Protein AF-A0A534VDT2-F1 (afdb_monomer_lite)

Secondary structure (DSSP, 8-state):
-HHHHHHHHHHHHHHHHHHHHHHHHHHHHHHHTT-EEEEEEE-TT-TT-TT-TTPEEEEEEEE-TTS-EEEEEEEEETTTEEEESSS-EE-PPP------EE-TTT--EE-TT-SB-TTT--B----

Structure (mmCIF, N/CA/C/O backbone):
data_AF-A0A534VDT2-F1
#
_entry.id   AF-A0A534VDT2-F1
#
loop_
_atom_site.group_PDB
_atom_site.id
_atom_site.type_symbol
_atom_site.label_atom_id
_atom_site.label_alt_id
_atom_site.label_comp_id
_atom_site.label_asym_id
_atom_site.label_entity_id
_atom_site.label_seq_id
_atom_site.pdbx_PDB_ins_code
_atom_site.Cartn_x
_atom_site.Cartn_y
_atom_site.Cartn_z
_atom_site.occupancy
_atom_site.B_iso_or_equiv
_atom_site.auth_seq_id
_atom_site.auth_comp_id
_atom_site.auth_asym_id
_atom_site.auth_atom_id
_atom_site.pdbx_PDB_model_num
ATOM 1 N N . MET A 1 1 ? 17.549 5.116 -35.841 1.00 62.97 1 MET A N 1
ATOM 2 C CA . MET A 1 1 ? 16.235 4.495 -35.560 1.00 62.97 1 MET A CA 1
ATOM 3 C C . MET A 1 1 ? 16.352 3.340 -34.559 1.00 62.97 1 MET A C 1
ATOM 5 O O . MET A 1 1 ? 15.826 3.480 -33.466 1.00 62.97 1 MET A O 1
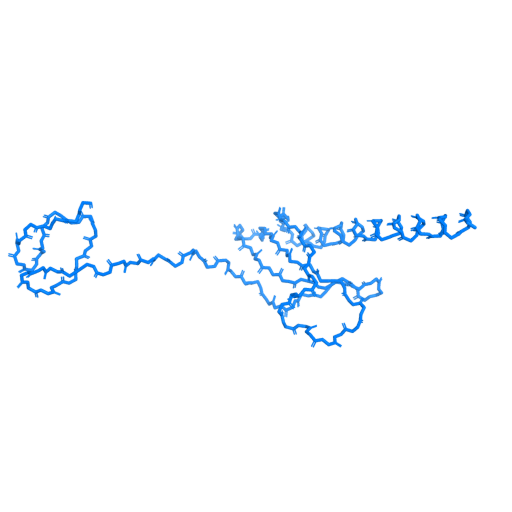ATOM 9 N N . ASN A 1 2 ? 17.104 2.265 -34.848 1.00 83.75 2 ASN A N 1
ATOM 10 C CA . ASN A 1 2 ? 17.185 1.081 -33.967 1.00 83.75 2 ASN A CA 1
ATOM 11 C C . ASN A 1 2 ? 17.748 1.341 -32.560 1.00 83.75 2 ASN A C 1
ATOM 13 O O . ASN A 1 2 ? 17.212 0.803 -31.600 1.00 83.75 2 ASN A O 1
ATOM 17 N N . PHE A 1 3 ? 18.778 2.181 -32.411 1.00 87.81 3 PHE A N 1
ATOM 18 C CA . PHE A 1 3 ? 19.356 2.477 -31.090 1.00 87.81 3 PHE A CA 1
ATOM 19 C C . PHE A 1 3 ? 18.397 3.233 -30.165 1.00 87.81 3 PHE A C 1
ATOM 21 O O . PHE A 1 3 ? 18.342 2.945 -28.977 1.00 87.81 3 PHE A O 1
ATOM 28 N N . ILE A 1 4 ? 17.609 4.162 -30.713 1.00 88.94 4 ILE A N 1
ATOM 29 C CA . ILE A 1 4 ? 16.613 4.922 -29.942 1.00 88.94 4 ILE A CA 1
ATOM 30 C C . ILE A 1 4 ? 15.497 3.983 -29.482 1.00 88.94 4 ILE A C 1
ATOM 32 O O 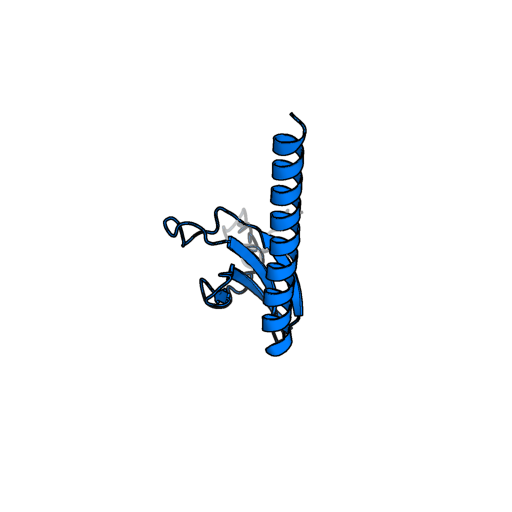. ILE A 1 4 ? 15.135 3.982 -28.311 1.00 88.94 4 ILE A O 1
ATOM 36 N N . VAL A 1 5 ? 15.001 3.137 -30.386 1.00 90.38 5 VAL A N 1
ATOM 37 C CA . VAL A 1 5 ? 13.982 2.132 -30.061 1.00 90.38 5 VAL A CA 1
ATOM 38 C C . VAL A 1 5 ? 14.504 1.161 -28.996 1.00 90.38 5 VAL A C 1
ATOM 40 O O . VAL A 1 5 ? 13.831 0.945 -27.992 1.00 90.38 5 VAL A O 1
ATOM 43 N N . ALA A 1 6 ? 15.729 0.649 -29.145 1.00 90.06 6 ALA A N 1
ATOM 44 C CA . ALA A 1 6 ? 16.359 -0.219 -28.151 1.00 90.06 6 ALA A CA 1
ATOM 45 C C . ALA A 1 6 ? 16.517 0.473 -26.785 1.00 90.06 6 ALA A C 1
ATOM 47 O O . ALA A 1 6 ? 16.187 -0.119 -25.762 1.00 90.06 6 ALA A O 1
ATOM 48 N N . ALA A 1 7 ? 16.953 1.736 -26.757 1.00 91.06 7 ALA A N 1
ATOM 49 C CA . ALA A 1 7 ? 17.083 2.505 -25.521 1.00 91.06 7 ALA A CA 1
ATOM 50 C C . ALA A 1 7 ? 15.731 2.703 -24.812 1.00 91.06 7 ALA A C 1
ATOM 52 O O . ALA A 1 7 ? 15.658 2.576 -23.590 1.00 91.06 7 ALA A O 1
ATOM 53 N N . ILE A 1 8 ? 14.652 2.944 -25.5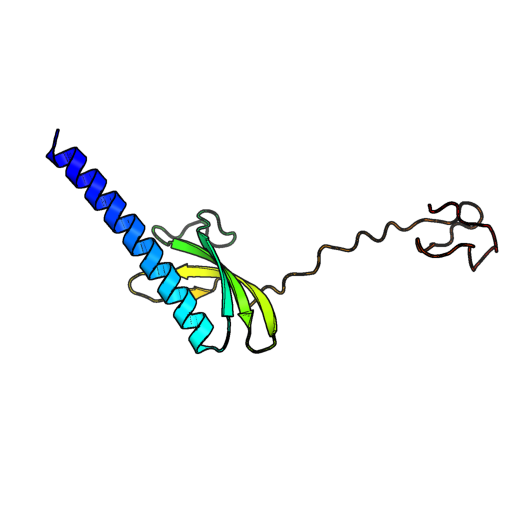64 1.00 92.06 8 ILE A N 1
ATOM 54 C CA . ILE A 1 8 ? 13.290 3.038 -25.016 1.00 92.06 8 ILE A CA 1
ATOM 55 C C . ILE A 1 8 ? 12.866 1.704 -24.391 1.00 92.06 8 ILE A C 1
ATOM 57 O O . ILE A 1 8 ? 12.387 1.691 -23.257 1.00 92.06 8 ILE A O 1
ATOM 61 N N . PHE A 1 9 ? 13.079 0.580 -25.083 1.00 92.88 9 PHE A N 1
ATOM 62 C CA . PHE A 1 9 ? 12.750 -0.747 -24.550 1.00 92.88 9 PHE A CA 1
ATOM 63 C C . PHE A 1 9 ? 13.542 -1.081 -23.285 1.00 92.88 9 PHE A C 1
ATOM 65 O O . PHE A 1 9 ? 12.965 -1.578 -22.319 1.00 92.88 9 PHE A O 1
ATOM 72 N N . VAL A 1 10 ? 14.839 -0.764 -23.254 1.00 92.50 10 VAL A N 1
ATOM 73 C CA . VAL A 1 10 ? 15.682 -0.947 -22.064 1.00 92.50 10 VAL A CA 1
ATOM 74 C C . VAL A 1 10 ? 15.180 -0.083 -20.907 1.00 92.50 10 VAL A C 1
ATOM 76 O O . VAL A 1 10 ? 15.029 -0.585 -19.795 1.00 92.50 10 VAL A O 1
ATOM 79 N N . GLY A 1 11 ? 14.847 1.185 -21.158 1.00 89.38 11 GLY A N 1
ATOM 80 C CA . GLY A 1 11 ? 14.277 2.071 -20.141 1.00 89.38 11 GLY A CA 1
ATOM 81 C C . GLY A 1 11 ? 12.954 1.546 -19.574 1.00 89.38 11 GLY A C 1
ATOM 82 O O . GLY A 1 11 ? 12.760 1.536 -18.356 1.00 89.38 11 GLY A O 1
ATOM 83 N N . LEU A 1 12 ? 12.068 1.044 -20.440 1.00 87.88 12 LEU A N 1
ATOM 84 C CA . LEU A 1 12 ? 10.798 0.443 -20.032 1.00 87.88 12 LEU A CA 1
ATOM 85 C C . LEU A 1 12 ? 11.022 -0.826 -19.195 1.00 87.88 12 LEU A C 1
ATOM 87 O O . LEU A 1 12 ? 10.409 -0.984 -18.139 1.00 87.88 12 LEU A O 1
ATOM 91 N N . ALA A 1 13 ? 11.934 -1.700 -19.628 1.00 87.75 13 ALA A N 1
ATOM 92 C CA . ALA A 1 13 ? 12.277 -2.926 -18.917 1.00 87.75 13 ALA A CA 1
ATOM 93 C C . ALA A 1 13 ? 12.836 -2.626 -17.519 1.00 87.75 13 ALA A C 1
ATOM 95 O O . ALA A 1 13 ? 12.362 -3.193 -16.537 1.00 87.75 13 ALA A O 1
ATOM 96 N N . ILE A 1 14 ? 13.770 -1.673 -17.406 1.00 86.00 14 ILE A N 1
ATOM 97 C CA . ILE A 1 14 ? 14.316 -1.225 -16.117 1.00 86.00 14 ILE A CA 1
ATOM 98 C C . ILE A 1 14 ? 13.194 -0.709 -15.210 1.00 86.00 14 ILE A C 1
ATOM 100 O O . ILE A 1 14 ? 13.144 -1.061 -14.031 1.00 86.00 14 ILE A O 1
ATOM 104 N N . ARG A 1 15 ? 12.259 0.083 -15.748 1.00 83.38 15 ARG A N 1
ATOM 105 C CA . ARG A 1 15 ? 11.141 0.632 -14.968 1.00 83.38 15 ARG A CA 1
ATOM 106 C C . ARG A 1 15 ? 10.219 -0.461 -14.424 1.00 83.38 15 ARG A C 1
ATOM 108 O O . ARG A 1 15 ? 9.796 -0.359 -13.272 1.00 83.38 15 ARG A O 1
ATOM 115 N N . ILE A 1 16 ? 9.929 -1.483 -15.232 1.00 84.62 16 ILE A N 1
ATOM 116 C CA . ILE A 1 16 ? 9.123 -2.646 -14.836 1.00 84.62 16 ILE A CA 1
ATOM 117 C C . ILE A 1 16 ? 9.848 -3.438 -13.747 1.00 84.62 16 ILE A C 1
ATOM 119 O O . ILE A 1 16 ? 9.260 -3.712 -12.704 1.00 84.62 16 ILE A O 1
ATOM 123 N N . VAL A 1 17 ? 11.130 -3.755 -13.948 1.00 84.38 17 VAL A N 1
ATOM 124 C CA . VAL A 1 17 ? 11.936 -4.496 -12.966 1.00 84.38 17 VAL A CA 1
ATOM 125 C C . VAL A 1 17 ? 11.987 -3.749 -11.634 1.00 84.38 17 VAL A C 1
ATOM 127 O O . VAL A 1 17 ? 11.709 -4.345 -10.597 1.00 84.38 17 VAL A O 1
ATOM 130 N N . MET A 1 18 ? 12.255 -2.439 -11.652 1.00 80.12 18 MET A N 1
ATOM 131 C CA . MET A 1 18 ? 12.260 -1.621 -10.434 1.00 80.12 18 MET A CA 1
ATOM 132 C C . MET A 1 18 ? 10.918 -1.668 -9.699 1.00 80.12 18 MET A C 1
ATOM 134 O O . MET A 1 18 ? 10.900 -1.793 -8.480 1.00 80.12 18 MET A O 1
ATOM 138 N N . HIS A 1 19 ? 9.798 -1.642 -10.425 1.00 80.50 19 HIS A N 1
ATOM 139 C CA . HIS A 1 19 ? 8.470 -1.740 -9.816 1.00 80.50 19 HIS A CA 1
ATOM 140 C C . HIS A 1 19 ? 8.240 -3.077 -9.099 1.00 80.50 19 HIS A C 1
ATOM 142 O O . HIS A 1 19 ? 7.626 -3.102 -8.034 1.00 80.50 19 HIS A O 1
ATOM 148 N N . PHE A 1 20 ? 8.741 -4.186 -9.648 1.00 85.56 20 PHE A N 1
ATOM 149 C CA . PHE A 1 20 ? 8.684 -5.489 -8.976 1.00 85.56 20 PHE A CA 1
ATOM 150 C C . PHE A 1 20 ? 9.592 -5.548 -7.745 1.00 85.56 20 PHE A C 1
ATOM 152 O O . PHE A 1 20 ? 9.173 -6.061 -6.709 1.00 85.56 20 PHE A O 1
ATOM 159 N N . VAL A 1 21 ? 10.803 -4.991 -7.836 1.00 86.44 21 VAL A N 1
ATOM 160 C CA . VAL A 1 21 ? 11.738 -4.913 -6.703 1.00 86.44 21 VAL A CA 1
ATOM 161 C C . VAL A 1 21 ? 11.128 -4.120 -5.548 1.00 86.44 21 VAL A C 1
ATOM 163 O O . VAL A 1 21 ? 11.154 -4.588 -4.411 1.00 86.44 21 VAL A O 1
ATOM 166 N N . ASP A 1 22 ? 10.528 -2.963 -5.832 1.00 85.38 22 ASP A N 1
ATOM 167 C CA . ASP A 1 22 ? 9.884 -2.137 -4.809 1.00 85.38 22 ASP A CA 1
ATOM 168 C C . ASP A 1 22 ? 8.730 -2.894 -4.129 1.00 85.38 22 ASP A C 1
ATOM 170 O O . ASP A 1 22 ? 8.649 -2.918 -2.900 1.00 85.38 22 ASP A O 1
ATOM 174 N N . LYS A 1 23 ? 7.878 -3.581 -4.907 1.00 87.12 23 LYS A N 1
ATOM 175 C CA . LYS A 1 23 ? 6.775 -4.396 -4.369 1.00 87.12 23 LYS A CA 1
ATOM 176 C C . LYS A 1 23 ? 7.254 -5.528 -3.467 1.00 87.12 23 LYS A C 1
ATOM 178 O O . LYS A 1 23 ? 6.670 -5.730 -2.404 1.00 87.12 23 LYS A O 1
ATOM 183 N N . ASN A 1 24 ? 8.294 -6.250 -3.880 1.00 89.81 24 ASN A N 1
ATOM 184 C CA . ASN A 1 24 ? 8.858 -7.327 -3.072 1.00 89.81 24 ASN A CA 1
ATOM 185 C C . ASN A 1 24 ? 9.433 -6.779 -1.766 1.00 89.81 24 ASN A C 1
ATOM 187 O O . ASN A 1 24 ? 9.116 -7.298 -0.707 1.00 89.81 24 ASN A O 1
ATOM 191 N N . ARG A 1 25 ? 10.164 -5.661 -1.814 1.00 87.94 25 ARG A N 1
ATOM 192 C CA . ARG A 1 25 ? 10.746 -5.055 -0.611 1.00 87.94 25 ARG A CA 1
ATOM 193 C C . ARG A 1 25 ? 9.684 -4.603 0.398 1.00 87.94 25 ARG A C 1
ATOM 195 O O . ARG A 1 25 ? 9.856 -4.813 1.593 1.00 87.94 25 ARG A O 1
ATOM 202 N N . ILE A 1 26 ? 8.586 -4.005 -0.079 1.00 89.31 26 ILE A N 1
ATOM 203 C CA . ILE A 1 26 ? 7.436 -3.621 0.763 1.00 89.31 26 ILE A CA 1
ATOM 204 C C . ILE A 1 26 ? 6.808 -4.859 1.407 1.00 89.31 26 ILE A C 1
ATOM 206 O O . ILE A 1 26 ? 6.506 -4.861 2.601 1.00 89.31 26 ILE A O 1
ATOM 210 N N . LYS A 1 27 ? 6.618 -5.918 0.615 1.00 91.38 27 LYS A N 1
ATOM 211 C CA . LYS A 1 27 ? 6.061 -7.180 1.092 1.00 91.38 27 LYS A CA 1
ATOM 212 C C . LYS A 1 27 ? 6.939 -7.812 2.170 1.00 91.38 27 LYS A C 1
ATOM 214 O O . LYS A 1 27 ? 6.421 -8.139 3.232 1.00 91.38 27 LYS A O 1
ATOM 219 N N . ASP A 1 28 ? 8.239 -7.912 1.920 1.00 90.62 28 ASP A N 1
ATOM 220 C CA . ASP A 1 28 ? 9.198 -8.501 2.852 1.00 90.62 28 ASP A CA 1
ATOM 221 C C . ASP A 1 28 ? 9.223 -7.735 4.184 1.00 90.62 28 ASP A C 1
ATOM 223 O O . ASP A 1 28 ? 9.243 -8.346 5.251 1.00 90.62 28 ASP A O 1
ATOM 227 N N . GLU A 1 29 ? 9.151 -6.397 4.157 1.00 89.19 29 GLU A N 1
ATOM 228 C CA . GLU A 1 29 ? 9.104 -5.597 5.386 1.00 89.19 29 GLU A CA 1
ATOM 229 C C . GLU A 1 29 ? 7.829 -5.872 6.201 1.00 89.19 29 GLU A C 1
ATOM 231 O O . GLU A 1 29 ? 7.905 -6.061 7.418 1.00 89.19 29 GLU A O 1
ATOM 236 N N . ILE A 1 30 ? 6.664 -5.936 5.551 1.00 90.19 30 ILE A N 1
ATOM 237 C CA . ILE A 1 30 ? 5.383 -6.236 6.211 1.00 90.19 30 ILE A CA 1
ATOM 238 C C . ILE A 1 30 ? 5.383 -7.655 6.788 1.00 90.19 30 ILE A C 1
ATOM 240 O O . ILE A 1 30 ? 5.013 -7.850 7.948 1.00 90.19 30 ILE A O 1
ATOM 244 N N . GLU A 1 31 ? 5.826 -8.640 6.007 1.00 90.75 31 GLU A N 1
ATOM 245 C CA . GLU A 1 31 ? 5.875 -10.044 6.426 1.00 90.75 31 GLU A CA 1
ATOM 246 C C . GLU A 1 31 ? 6.880 -10.256 7.566 1.00 90.75 31 GLU A C 1
ATOM 248 O O . GLU A 1 31 ? 6.589 -10.993 8.509 1.00 90.75 31 GLU A O 1
ATOM 253 N N . SER A 1 32 ? 8.006 -9.532 7.569 1.00 89.81 32 SER A N 1
ATOM 254 C CA . SER A 1 32 ? 8.982 -9.576 8.669 1.00 89.81 32 SER A CA 1
ATOM 255 C C . SER A 1 32 ? 8.415 -9.084 10.008 1.00 89.81 32 SER A C 1
ATOM 257 O O . SER A 1 32 ? 8.832 -9.549 11.068 1.00 89.81 32 SER A O 1
ATOM 259 N N . LYS A 1 33 ? 7.418 -8.186 9.974 1.00 87.69 33 LYS A N 1
ATOM 260 C CA . LYS A 1 33 ? 6.687 -7.692 11.156 1.00 87.69 33 LYS A CA 1
ATOM 261 C C . LYS A 1 33 ? 5.517 -8.606 11.554 1.00 87.69 33 LYS A C 1
ATOM 263 O O . LYS A 1 33 ? 4.835 -8.336 12.542 1.00 87.69 33 LYS A O 1
ATOM 268 N N . GLY A 1 34 ? 5.297 -9.703 10.825 1.00 88.12 34 GLY A N 1
ATOM 269 C CA . GLY A 1 34 ? 4.197 -10.642 11.048 1.00 88.12 34 GLY A CA 1
ATOM 270 C C . GLY A 1 34 ? 2.868 -10.207 10.428 1.00 88.12 34 GLY A C 1
ATOM 271 O O . GLY A 1 34 ? 1.831 -10.757 10.794 1.00 88.12 34 GLY A O 1
ATOM 272 N N . GLY A 1 35 ? 2.890 -9.221 9.528 1.00 89.50 35 GLY A N 1
ATOM 273 C CA . GLY A 1 35 ? 1.728 -8.803 8.755 1.00 89.50 35 GLY A CA 1
ATOM 274 C C . GLY A 1 35 ? 1.585 -9.577 7.442 1.00 89.50 35 GLY A C 1
ATOM 275 O O . GLY A 1 35 ? 2.470 -10.323 7.028 1.00 89.50 35 GLY A O 1
ATOM 276 N N . ARG A 1 36 ? 0.463 -9.377 6.751 1.00 92.19 36 ARG A N 1
ATOM 277 C CA . ARG A 1 36 ? 0.185 -9.950 5.430 1.00 92.19 36 ARG A CA 1
ATOM 278 C C . ARG A 1 36 ? -0.288 -8.868 4.474 1.00 92.19 36 ARG A C 1
ATOM 280 O O . ARG A 1 36 ? -1.284 -8.200 4.735 1.00 92.19 36 ARG A O 1
ATOM 287 N N . VAL A 1 37 ? 0.379 -8.737 3.332 1.00 92.00 37 VAL A N 1
ATOM 288 C CA . VAL A 1 37 ? -0.016 -7.782 2.289 1.00 92.00 37 VAL A CA 1
ATOM 289 C C . VAL A 1 37 ? -1.370 -8.160 1.684 1.00 92.00 37 VAL A C 1
ATOM 291 O O . VAL A 1 37 ? -1.574 -9.305 1.278 1.00 92.00 37 VAL A O 1
ATOM 294 N N . VAL A 1 38 ? -2.267 -7.177 1.583 1.00 92.06 38 VAL A N 1
ATOM 295 C CA . VAL A 1 38 ? -3.545 -7.271 0.859 1.00 92.06 38 VAL A CA 1
ATOM 296 C C . VAL A 1 38 ? -3.400 -6.648 -0.528 1.00 92.06 38 VAL A C 1
ATOM 298 O O . VAL A 1 38 ? -3.663 -7.307 -1.532 1.00 92.06 38 VAL A O 1
ATOM 301 N N . SER A 1 39 ? -2.918 -5.404 -0.604 1.00 90.19 39 SER A N 1
ATOM 302 C CA . SER A 1 39 ? -2.714 -4.697 -1.871 1.00 90.19 39 SER A CA 1
ATOM 303 C C . SER A 1 39 ? -1.555 -3.712 -1.811 1.00 90.19 39 SER A C 1
ATOM 305 O O . SER A 1 39 ? -1.307 -3.081 -0.791 1.00 90.19 39 SER A O 1
ATOM 307 N N . ILE A 1 40 ? -0.858 -3.568 -2.941 1.00 89.50 40 ILE A N 1
ATOM 308 C CA . ILE A 1 40 ? 0.175 -2.548 -3.160 1.00 89.50 40 ILE A CA 1
ATOM 309 C C . ILE A 1 40 ? -0.116 -1.880 -4.503 1.00 89.50 40 ILE A C 1
ATOM 311 O O . ILE A 1 40 ? 0.047 -2.501 -5.566 1.00 89.50 40 ILE A O 1
ATOM 315 N N . ALA A 1 41 ? -0.528 -0.619 -4.452 1.00 86.75 41 ALA A N 1
ATOM 316 C CA . ALA A 1 41 ? -0.831 0.209 -5.608 1.00 86.75 41 ALA A CA 1
ATOM 317 C C . ALA A 1 41 ? 0.160 1.370 -5.695 1.00 86.75 41 ALA A C 1
ATOM 319 O O . ALA A 1 41 ? 0.496 1.997 -4.699 1.00 86.75 41 ALA A O 1
ATOM 320 N N . TRP A 1 42 ? 0.659 1.655 -6.896 1.00 82.75 42 TRP A N 1
ATOM 321 C CA . TRP A 1 42 ? 1.487 2.839 -7.110 1.00 82.75 42 TRP A CA 1
ATOM 322 C C . TRP A 1 42 ? 0.581 4.070 -7.200 1.00 82.75 42 TRP A C 1
ATOM 324 O O . TRP A 1 42 ? -0.353 4.069 -8.002 1.00 82.75 42 TRP A O 1
ATOM 334 N N . ASN A 1 43 ? 0.862 5.101 -6.400 1.00 78.56 43 ASN A N 1
ATOM 335 C CA . ASN A 1 43 ? 0.078 6.333 -6.374 1.00 78.56 43 ASN A CA 1
ATOM 336 C C . ASN A 1 43 ? 1.007 7.556 -6.506 1.00 78.56 43 ASN A C 1
ATOM 338 O O . ASN A 1 43 ? 1.628 7.961 -5.524 1.00 78.56 43 ASN A O 1
ATOM 342 N N . PRO A 1 44 ? 1.116 8.173 -7.698 1.00 66.81 44 PRO A N 1
ATOM 343 C CA . PRO A 1 44 ? 2.001 9.320 -7.924 1.00 66.81 44 PRO A CA 1
ATOM 344 C C . PRO A 1 44 ? 1.548 10.611 -7.224 1.00 66.81 44 PRO A C 1
ATOM 346 O O . PRO A 1 44 ? 2.317 11.566 -7.180 1.00 66.81 44 PRO A O 1
ATOM 349 N N . PHE A 1 45 ? 0.325 10.651 -6.687 1.00 65.81 45 PHE A N 1
ATOM 350 C CA . PHE A 1 45 ? -0.265 11.825 -6.038 1.00 65.81 45 PHE A CA 1
ATOM 351 C C . PHE A 1 45 ? -0.646 11.559 -4.580 1.00 65.81 45 PHE A C 1
ATOM 353 O O . PHE A 1 45 ? -1.572 12.189 -4.062 1.00 65.81 45 PHE A O 1
ATOM 360 N N . ALA A 1 46 ? 0.028 10.619 -3.912 1.00 63.09 46 ALA A N 1
ATOM 361 C CA . ALA A 1 46 ? -0.235 10.354 -2.505 1.00 63.09 46 ALA A CA 1
ATOM 362 C C . ALA A 1 46 ? -0.165 11.664 -1.685 1.00 63.09 46 ALA A C 1
ATOM 364 O O . ALA A 1 46 ? 0.794 12.437 -1.794 1.00 63.09 46 ALA A O 1
ATOM 365 N N . ARG A 1 47 ? -1.231 11.948 -0.920 1.00 58.25 47 ARG A N 1
ATOM 366 C CA . ARG A 1 47 ? -1.354 13.165 -0.097 1.00 58.25 47 ARG A CA 1
ATOM 367 C C . ARG A 1 47 ? -0.210 13.216 0.924 1.00 58.25 47 ARG A C 1
ATOM 369 O O . ARG A 1 47 ? 0.146 12.191 1.486 1.00 58.25 47 ARG A O 1
ATOM 376 N N . GLY A 1 48 ? 0.342 14.407 1.164 1.00 52.72 48 GLY A N 1
ATOM 377 C CA . GLY A 1 48 ? 1.359 14.649 2.202 1.00 52.72 48 GLY A CA 1
ATOM 378 C C . GLY A 1 48 ? 2.793 14.874 1.701 1.00 52.72 48 GLY A C 1
ATOM 379 O O . GLY A 1 48 ? 3.587 15.444 2.435 1.00 52.72 48 GLY A O 1
ATOM 380 N N . TRP A 1 49 ? 3.117 14.526 0.447 1.00 56.34 49 TRP A N 1
ATOM 381 C CA . TRP A 1 49 ? 4.501 14.566 -0.072 1.00 56.34 49 TRP A CA 1
ATOM 382 C C . TRP A 1 49 ? 4.648 15.299 -1.415 1.00 56.34 49 TRP A C 1
ATOM 384 O O . TRP A 1 49 ? 5.469 14.949 -2.264 1.00 56.34 49 TRP A O 1
ATOM 394 N N . PHE A 1 50 ? 3.849 16.343 -1.638 1.00 44.69 50 PHE A N 1
ATOM 395 C CA . PHE A 1 50 ? 4.094 17.268 -2.746 1.00 44.69 50 PHE A CA 1
ATOM 396 C C . PHE A 1 50 ? 5.389 18.038 -2.439 1.00 44.69 50 PHE A C 1
ATOM 398 O O . PHE A 1 50 ? 5.348 18.877 -1.555 1.00 44.69 50 PHE A O 1
ATOM 405 N N . PHE A 1 51 ? 6.505 17.704 -3.112 1.00 49.00 51 PHE A N 1
ATOM 406 C CA . PHE A 1 51 ? 7.745 18.491 -3.354 1.00 49.00 51 PHE A CA 1
ATOM 407 C C . PHE A 1 51 ? 9.075 17.706 -3.273 1.00 49.00 51 PHE A C 1
ATOM 409 O O . PHE A 1 51 ? 10.105 18.258 -3.666 1.00 49.00 51 PHE A O 1
ATOM 416 N N . GLU A 1 52 ? 9.100 16.423 -2.895 1.00 53.84 52 GLU A N 1
ATOM 417 C CA . GLU A 1 52 ? 10.334 15.617 -2.990 1.00 53.84 52 GLU A CA 1
ATOM 418 C C . GLU A 1 52 ? 10.504 15.020 -4.400 1.00 53.84 52 GLU A C 1
ATOM 420 O O . GLU A 1 52 ? 9.673 14.266 -4.905 1.00 53.84 52 GLU A O 1
ATOM 425 N N . LYS A 1 53 ? 11.578 15.414 -5.098 1.00 54.56 53 LYS A N 1
ATOM 426 C CA . LYS A 1 53 ? 11.869 14.953 -6.465 1.00 54.56 53 LYS A CA 1
ATOM 427 C C . LYS A 1 53 ? 12.347 13.493 -6.442 1.00 54.56 53 LYS A C 1
ATOM 429 O O . LYS A 1 53 ? 13.220 13.148 -5.657 1.00 54.56 53 LYS A O 1
ATOM 434 N N . ASN A 1 54 ? 11.869 12.691 -7.400 1.00 58.47 54 ASN A N 1
ATOM 435 C CA . ASN A 1 54 ? 12.309 11.315 -7.706 1.00 58.47 54 ASN A CA 1
ATOM 436 C C . ASN A 1 54 ? 11.911 10.180 -6.740 1.00 58.47 54 ASN A C 1
ATOM 438 O O . ASN A 1 54 ? 12.416 9.063 -6.892 1.00 58.47 54 ASN A O 1
ATOM 442 N N . GLU A 1 55 ? 10.972 10.389 -5.821 1.00 66.00 55 GLU A N 1
ATOM 443 C CA . GLU A 1 55 ? 10.517 9.315 -4.930 1.00 66.00 55 GLU A CA 1
ATOM 444 C C . GLU A 1 55 ? 9.289 8.569 -5.485 1.00 66.00 55 GLU A C 1
ATOM 446 O O . GLU A 1 55 ? 8.420 9.137 -6.150 1.00 66.00 55 GLU A O 1
ATOM 451 N N . ARG A 1 56 ? 9.253 7.243 -5.289 1.00 77.56 56 ARG A N 1
ATOM 452 C CA . ARG A 1 56 ? 8.161 6.372 -5.755 1.00 77.56 56 ARG A CA 1
ATOM 453 C C . ARG A 1 56 ? 7.249 6.060 -4.579 1.00 77.56 56 ARG A C 1
ATOM 455 O O . ARG A 1 56 ? 7.688 5.449 -3.605 1.00 77.56 56 ARG A O 1
ATOM 462 N N . HIS A 1 57 ? 6.002 6.509 -4.671 1.00 82.19 57 HIS A N 1
ATOM 463 C CA . HIS A 1 57 ? 5.017 6.377 -3.602 1.00 82.19 57 HIS A CA 1
ATOM 464 C C . HIS A 1 57 ? 4.045 5.240 -3.900 1.00 82.19 57 HIS A C 1
ATOM 466 O O . HIS A 1 57 ? 3.574 5.071 -5.031 1.00 82.19 57 HIS A O 1
ATOM 472 N N . TYR A 1 58 ? 3.744 4.471 -2.866 1.00 85.38 58 TYR A N 1
ATOM 473 C CA . TYR A 1 58 ? 2.845 3.337 -2.925 1.00 85.38 58 TYR A CA 1
ATOM 474 C C . TYR A 1 58 ? 1.808 3.452 -1.820 1.00 85.38 58 TYR A C 1
ATOM 476 O O . TYR A 1 58 ? 2.136 3.735 -0.672 1.00 85.38 58 TYR A O 1
ATOM 484 N N . GLU A 1 59 ? 0.562 3.203 -2.184 1.00 87.19 59 GLU A N 1
ATOM 485 C CA . GLU A 1 59 ? -0.534 2.978 -1.261 1.00 87.19 59 GLU A CA 1
ATOM 486 C C . GLU A 1 59 ? -0.592 1.481 -0.967 1.00 87.19 59 GLU A C 1
ATOM 488 O O . GLU A 1 59 ? -0.636 0.645 -1.880 1.00 87.19 59 GLU A O 1
ATOM 493 N N . VAL A 1 60 ? -0.496 1.142 0.312 1.00 89.00 60 VAL A N 1
ATOM 494 C CA . VAL A 1 60 ? -0.327 -0.226 0.779 1.00 89.00 60 VAL A CA 1
ATOM 495 C C . VAL A 1 60 ? -1.405 -0.542 1.793 1.00 89.00 60 VAL A C 1
ATOM 497 O O . VAL A 1 60 ? -1.549 0.141 2.805 1.00 89.00 60 VAL A O 1
ATOM 500 N N . THR A 1 61 ? -2.116 -1.631 1.534 1.00 89.81 61 THR A N 1
ATOM 501 C CA . THR A 1 61 ? -3.085 -2.209 2.456 1.00 89.81 61 THR A CA 1
ATOM 502 C C . THR A 1 61 ? -2.548 -3.545 2.934 1.00 89.81 61 THR A C 1
ATOM 504 O O . THR A 1 61 ? -2.167 -4.397 2.122 1.00 89.81 61 THR A O 1
ATOM 507 N N . TYR A 1 62 ? -2.496 -3.745 4.244 1.00 90.38 62 TYR A N 1
ATOM 508 C CA . TYR A 1 62 ? -2.019 -4.986 4.841 1.00 90.38 62 TYR A CA 1
ATOM 509 C C . TYR A 1 62 ? -2.786 -5.324 6.113 1.00 90.38 62 TYR A C 1
ATOM 511 O O . TYR A 1 62 ? -3.327 -4.453 6.784 1.00 90.38 62 TYR A O 1
ATOM 519 N N . VAL A 1 63 ? -2.832 -6.609 6.442 1.00 89.94 63 VAL A N 1
ATOM 520 C CA . VAL A 1 63 ? -3.318 -7.092 7.731 1.00 89.94 63 VAL A CA 1
ATOM 521 C C . VAL A 1 63 ? -2.136 -7.129 8.687 1.00 89.94 63 VAL A C 1
ATOM 523 O O . VAL A 1 63 ? -1.138 -7.788 8.404 1.00 89.94 63 VAL A O 1
ATOM 526 N N . ASP A 1 64 ? -2.222 -6.401 9.791 1.00 86.62 64 ASP A N 1
ATOM 527 C CA . ASP A 1 64 ? -1.204 -6.390 10.838 1.00 86.62 64 ASP A CA 1
ATOM 528 C C . ASP A 1 64 ? -1.258 -7.675 11.693 1.00 86.62 64 ASP A C 1
ATOM 530 O O . ASP A 1 64 ? -2.220 -8.443 11.628 1.00 86.62 64 ASP A O 1
ATOM 534 N N . ARG A 1 65 ? -0.257 -7.904 12.552 1.00 85.06 65 ARG A N 1
ATOM 535 C CA . ARG A 1 65 ? -0.198 -9.061 13.468 1.00 85.06 65 ARG A CA 1
ATOM 536 C C . ARG A 1 65 ? -1.437 -9.187 14.363 1.00 85.06 65 ARG A C 1
ATOM 538 O O . ARG A 1 65 ? -1.796 -10.286 14.775 1.00 85.06 65 ARG A O 1
ATOM 545 N N . SER A 1 66 ? -2.087 -8.064 14.668 1.00 85.25 66 SER A N 1
ATOM 546 C CA . SER A 1 66 ? -3.332 -8.003 15.445 1.00 85.25 66 SER A CA 1
ATOM 547 C C . SER A 1 66 ? -4.582 -8.450 14.669 1.00 85.25 66 SER A C 1
ATOM 549 O O . SER A 1 66 ? -5.663 -8.519 15.247 1.00 85.25 66 SER A O 1
ATOM 551 N N . GLY A 1 67 ? -4.458 -8.742 13.370 1.00 83.94 67 GLY A N 1
ATOM 552 C CA . GLY A 1 67 ? -5.578 -9.060 12.484 1.00 83.94 67 GLY A CA 1
ATOM 553 C C . GLY A 1 67 ? -6.323 -7.832 11.948 1.00 83.94 67 GLY A C 1
ATOM 554 O O . GLY A 1 67 ? -7.317 -7.988 11.241 1.00 83.94 67 GLY A O 1
ATOM 555 N N . GLN A 1 68 ? -5.865 -6.616 12.257 1.00 85.12 68 GLN A N 1
ATOM 556 C CA . GLN A 1 68 ? -6.466 -5.379 11.752 1.00 85.12 68 GLN A CA 1
ATOM 557 C C . GLN A 1 68 ? -5.968 -5.043 10.347 1.00 85.12 68 GLN A C 1
ATOM 559 O O . GLN A 1 68 ? -4.780 -5.176 10.060 1.00 85.12 68 GLN A O 1
ATOM 564 N N . THR A 1 69 ? -6.874 -4.572 9.488 1.00 88.50 69 THR A N 1
ATOM 565 C CA . THR A 1 69 ? -6.515 -4.064 8.158 1.00 88.50 69 THR A CA 1
ATOM 566 C C . THR A 1 69 ? -6.068 -2.613 8.279 1.00 88.50 69 THR A C 1
ATOM 568 O O . THR A 1 69 ? -6.783 -1.766 8.814 1.00 88.50 69 THR A O 1
ATOM 571 N N . VAL A 1 70 ? -4.859 -2.347 7.804 1.00 85.12 70 VAL A N 1
ATOM 572 C CA . VAL A 1 70 ? -4.205 -1.046 7.807 1.00 85.12 70 VAL A CA 1
ATOM 573 C C . VAL A 1 70 ? -4.054 -0.587 6.369 1.00 85.12 70 VAL A C 1
ATOM 575 O O . VAL A 1 70 ? -3.513 -1.330 5.551 1.00 85.12 70 VAL A O 1
ATOM 578 N N . SER A 1 71 ? -4.464 0.648 6.086 1.00 86.81 71 SER A N 1
ATOM 579 C CA . SER A 1 71 ? -4.150 1.328 4.830 1.00 86.81 71 SER A CA 1
ATOM 580 C C . SER A 1 71 ? -3.202 2.491 5.110 1.00 86.81 71 SER A C 1
ATOM 582 O O . SER A 1 71 ? -3.463 3.323 5.977 1.00 86.81 71 SER A O 1
ATOM 584 N N . THR A 1 72 ? -2.059 2.534 4.434 1.00 84.12 72 THR A N 1
ATOM 585 C CA . THR A 1 72 ? -1.066 3.601 4.619 1.00 84.12 72 THR A CA 1
ATOM 586 C C . THR A 1 72 ? -0.266 3.834 3.339 1.00 84.12 72 THR A C 1
ATOM 588 O O . THR A 1 72 ? -0.259 3.015 2.420 1.00 84.12 72 THR A O 1
ATOM 591 N N . THR A 1 73 ? 0.406 4.980 3.263 1.00 84.25 73 THR A N 1
ATOM 592 C CA . THR A 1 73 ? 1.308 5.316 2.161 1.00 84.25 73 THR A CA 1
ATOM 593 C C . THR A 1 73 ? 2.748 5.048 2.579 1.00 84.25 73 THR A C 1
ATOM 595 O O . THR A 1 73 ? 3.183 5.482 3.645 1.00 84.25 73 THR A O 1
ATOM 598 N N . CYS A 1 74 ? 3.516 4.391 1.715 1.00 83.50 74 CYS A N 1
ATOM 599 C CA . CYS A 1 74 ? 4.960 4.264 1.865 1.00 83.50 74 CYS A CA 1
ATOM 600 C C . CYS A 1 74 ? 5.708 4.841 0.665 1.00 83.50 74 CYS A C 1
ATOM 602 O O . CYS A 1 74 ? 5.237 4.788 -0.475 1.00 83.50 74 CYS A O 1
ATOM 604 N N . LYS A 1 75 ? 6.917 5.330 0.918 1.00 82.12 75 LYS A N 1
ATOM 605 C CA . LYS A 1 75 ? 7.886 5.713 -0.099 1.00 82.12 75 LYS A CA 1
ATOM 606 C C . LYS A 1 75 ? 9.031 4.717 -0.154 1.00 82.12 75 LYS A C 1
ATOM 608 O O . LYS A 1 75 ? 9.551 4.276 0.873 1.00 82.12 75 LYS A O 1
ATOM 613 N N . THR A 1 76 ? 9.447 4.378 -1.369 1.00 78.19 76 THR A N 1
ATOM 614 C CA . THR A 1 76 ? 10.591 3.498 -1.608 1.00 78.19 76 THR A CA 1
ATOM 615 C C . THR A 1 76 ? 11.731 4.277 -2.248 1.00 78.19 76 THR A C 1
ATOM 617 O O . THR A 1 76 ? 11.623 4.712 -3.397 1.00 78.19 76 THR A O 1
ATOM 620 N N . SER A 1 77 ? 12.847 4.400 -1.531 1.00 70.75 77 SER A N 1
ATOM 621 C CA . SER A 1 77 ? 14.113 4.881 -2.087 1.00 70.75 77 SER A CA 1
ATOM 622 C C . SER A 1 77 ? 15.079 3.714 -2.285 1.00 70.75 77 SER A C 1
ATOM 624 O O . SER A 1 77 ? 15.204 2.844 -1.416 1.00 70.75 77 SER A O 1
ATOM 626 N N . LEU A 1 78 ? 15.775 3.689 -3.429 1.00 62.28 78 LEU A N 1
ATOM 627 C CA . LEU A 1 78 ? 16.744 2.634 -3.766 1.00 62.28 78 LEU A CA 1
ATOM 628 C C . LEU A 1 78 ? 17.929 2.592 -2.792 1.00 62.28 78 LEU A C 1
ATOM 630 O O . LEU A 1 78 ? 18.506 1.528 -2.606 1.00 62.28 78 LEU A O 1
ATOM 634 N N . PHE A 1 79 ? 18.263 3.717 -2.155 1.00 59.09 79 PHE A N 1
ATOM 635 C CA . PHE A 1 79 ? 19.439 3.828 -1.287 1.00 59.09 79 PHE A CA 1
ATOM 636 C C . PHE A 1 79 ? 19.107 3.870 0.203 1.00 59.09 79 PHE A C 1
ATOM 638 O O . PHE A 1 79 ? 19.924 3.449 1.013 1.00 59.09 79 PHE A O 1
ATOM 645 N N . THR A 1 80 ? 17.928 4.369 0.579 1.00 63.25 80 THR A N 1
ATOM 646 C CA . THR A 1 80 ? 17.639 4.715 1.980 1.00 63.25 80 THR A CA 1
ATOM 647 C C . THR A 1 80 ? 16.537 3.869 2.626 1.00 63.25 80 THR A C 1
ATOM 649 O O . THR A 1 80 ? 16.264 4.017 3.810 1.00 63.25 80 THR A O 1
ATOM 652 N N . GLY A 1 81 ? 15.949 2.920 1.890 1.00 75.31 81 GLY A N 1
ATOM 653 C CA . GLY A 1 81 ? 14.955 1.992 2.437 1.00 75.31 81 GLY A CA 1
ATOM 654 C C . GLY A 1 81 ? 13.512 2.436 2.197 1.00 75.31 81 GLY A C 1
ATOM 655 O O . GLY A 1 81 ? 13.217 3.117 1.205 1.00 75.31 81 GLY A O 1
ATOM 656 N N . ILE A 1 82 ? 12.606 1.951 3.045 1.00 80.62 82 ILE A N 1
ATOM 657 C CA . ILE A 1 82 ? 11.166 2.219 2.989 1.00 80.62 82 ILE A CA 1
ATOM 658 C C . ILE A 1 82 ? 10.820 3.165 4.133 1.00 80.62 82 ILE A C 1
ATOM 660 O O . ILE A 1 82 ? 11.197 2.920 5.277 1.00 80.62 82 ILE A O 1
ATOM 664 N N . TYR A 1 83 ? 10.093 4.233 3.821 1.00 78.69 83 TYR A N 1
ATOM 665 C CA . TYR A 1 83 ? 9.569 5.145 4.832 1.00 78.69 83 TYR A CA 1
ATOM 666 C C . TYR A 1 83 ? 8.055 5.195 4.728 1.00 78.69 83 TYR A C 1
ATOM 668 O O . TYR A 1 83 ? 7.502 5.247 3.632 1.00 78.69 83 TYR A O 1
ATOM 676 N N . TRP A 1 84 ? 7.390 5.187 5.871 1.00 80.25 84 TRP A N 1
ATOM 677 C CA . TRP A 1 84 ? 5.936 5.208 5.977 1.00 80.25 84 TRP A CA 1
ATOM 678 C C . TRP A 1 84 ? 5.494 6.643 6.290 1.00 80.25 84 TRP A C 1
ATOM 680 O O . TRP A 1 84 ? 6.091 7.280 7.154 1.00 80.25 84 TRP A O 1
ATOM 690 N N . ALA A 1 85 ? 4.521 7.169 5.540 1.00 70.81 85 ALA A N 1
ATOM 691 C CA . ALA A 1 85 ? 4.124 8.581 5.579 1.00 70.81 85 ALA A CA 1
ATOM 692 C C . ALA A 1 85 ? 3.418 8.962 6.890 1.00 70.81 85 ALA A C 1
ATOM 694 O O . ALA A 1 85 ? 3.745 9.975 7.495 1.00 70.81 85 ALA A O 1
ATOM 695 N N . GLU A 1 86 ? 2.518 8.110 7.373 1.00 60.66 86 GLU A N 1
ATOM 696 C CA . GLU A 1 86 ? 1.851 8.256 8.661 1.00 60.66 86 GLU A CA 1
ATOM 697 C C . GLU A 1 86 ? 1.606 6.869 9.275 1.00 60.66 86 GLU A C 1
ATOM 699 O O . GLU A 1 86 ? 1.567 5.848 8.573 1.00 60.66 86 GLU A O 1
ATOM 704 N N . GLY A 1 87 ? 1.459 6.838 10.605 1.00 58.09 87 GLY A N 1
ATOM 705 C CA . GLY A 1 87 ? 1.080 5.638 11.351 1.00 58.09 87 GLY A CA 1
ATOM 706 C C . GLY A 1 87 ? -0.200 4.996 10.797 1.00 58.09 87 GLY A C 1
ATOM 707 O O . GLY A 1 87 ? -0.960 5.656 10.091 1.00 58.09 87 GLY A O 1
ATOM 708 N N . PRO A 1 88 ? -0.435 3.705 11.087 1.00 47.12 88 PRO A N 1
ATOM 709 C CA . PRO A 1 88 ? -1.477 2.904 10.452 1.00 47.12 88 PRO A CA 1
ATOM 710 C C . PRO A 1 88 ? -2.831 3.624 10.484 1.00 47.12 88 PRO A C 1
ATOM 712 O O . PRO A 1 88 ? -3.440 3.755 11.548 1.00 47.12 88 PRO A O 1
ATOM 715 N N . GLN A 1 89 ? -3.309 4.095 9.328 1.00 53.56 89 GLN A N 1
ATOM 716 C CA . GLN A 1 89 ? -4.649 4.651 9.240 1.00 53.56 89 GLN A CA 1
ATOM 717 C C . GLN A 1 89 ? -5.598 3.455 9.265 1.00 53.56 89 GLN A C 1
ATOM 719 O O . GLN A 1 89 ? -5.683 2.679 8.309 1.00 53.56 89 GLN A O 1
ATOM 724 N N . LEU A 1 90 ? -6.256 3.260 10.409 1.00 57.66 90 LEU A N 1
ATOM 725 C CA . LEU A 1 90 ? -7.329 2.284 10.527 1.00 57.66 90 LEU A CA 1
ATOM 726 C C . LEU A 1 90 ? -8.390 2.662 9.497 1.00 57.66 90 LEU A C 1
ATOM 728 O O . LEU A 1 90 ? -8.870 3.799 9.479 1.00 57.66 90 LEU A O 1
ATOM 732 N N . GLU A 1 91 ? -8.721 1.718 8.626 1.00 58.00 91 GLU A N 1
ATOM 733 C CA . GLU A 1 91 ? -9.783 1.879 7.648 1.00 58.00 91 GLU A CA 1
ATOM 734 C C . GLU A 1 91 ? -11.087 2.061 8.434 1.00 58.00 91 GLU A C 1
ATOM 736 O O . GLU A 1 91 ? -11.637 1.118 9.006 1.00 58.00 91 GLU A O 1
ATOM 741 N N . GLN A 1 92 ? -11.530 3.313 8.585 1.00 58.88 92 GLN A N 1
ATOM 742 C CA . GLN A 1 92 ? -12.786 3.592 9.265 1.00 58.88 92 GLN A CA 1
ATOM 743 C C . GLN A 1 92 ? -13.885 2.941 8.423 1.00 58.88 92 GLN A C 1
ATOM 745 O O . GLN A 1 92 ? -13.954 3.221 7.221 1.00 58.88 92 GLN A O 1
ATOM 750 N N . PRO A 1 93 ? -14.727 2.062 9.003 1.00 61.56 93 PRO A N 1
ATOM 751 C CA . PRO A 1 93 ? -15.825 1.471 8.257 1.00 61.56 93 PRO A CA 1
ATOM 752 C C . PRO A 1 93 ? -16.643 2.605 7.631 1.00 61.56 93 PRO A C 1
ATOM 754 O O . PRO A 1 93 ? -16.808 3.644 8.285 1.00 61.56 93 PRO A O 1
ATOM 757 N N . PRO A 1 94 ? -17.127 2.439 6.382 1.00 64.50 94 PRO A N 1
ATOM 758 C CA . PRO A 1 94 ? -17.846 3.485 5.667 1.00 64.50 94 PRO A CA 1
ATOM 759 C C . PRO A 1 94 ? -18.884 4.093 6.610 1.00 64.50 94 PRO A C 1
ATOM 761 O O . PRO A 1 94 ? -19.580 3.326 7.291 1.00 64.50 94 PRO A O 1
ATOM 764 N N . PRO A 1 95 ? -18.949 5.435 6.728 1.00 66.50 95 PRO A N 1
ATOM 765 C CA . PRO A 1 95 ? -19.805 6.073 7.710 1.00 66.50 95 PRO A CA 1
ATOM 766 C C . PRO A 1 95 ? -21.209 5.526 7.507 1.00 66.50 95 PRO A C 1
ATOM 768 O O . PRO A 1 95 ? -21.799 5.694 6.438 1.00 66.50 95 PRO A O 1
ATOM 771 N N . ARG A 1 96 ? -21.731 4.812 8.512 1.00 66.75 96 ARG A N 1
ATOM 772 C CA . ARG A 1 96 ? -23.130 4.399 8.496 1.00 66.75 96 ARG A CA 1
ATOM 773 C C . ARG A 1 96 ? -23.915 5.700 8.475 1.00 66.75 96 ARG A C 1
ATOM 775 O O . ARG A 1 96 ? -23.977 6.394 9.489 1.00 66.75 96 ARG A O 1
ATOM 782 N N . ILE A 1 97 ? -24.445 6.067 7.311 1.00 64.19 97 ILE A N 1
ATOM 783 C CA . ILE A 1 97 ? -25.379 7.178 7.179 1.00 64.19 97 ILE A CA 1
ATOM 784 C C . ILE A 1 97 ? -26.630 6.711 7.915 1.00 64.19 97 ILE A C 1
ATOM 786 O O . ILE A 1 97 ? -27.505 6.073 7.340 1.00 64.19 97 ILE A O 1
ATOM 790 N N . ILE A 1 98 ? -26.675 6.946 9.226 1.00 62.81 98 ILE A N 1
ATOM 791 C CA . ILE A 1 98 ? -27.886 6.755 10.010 1.00 62.81 98 ILE A CA 1
ATOM 792 C C . ILE A 1 98 ? -28.797 7.890 9.564 1.00 62.81 98 ILE A C 1
ATOM 794 O O . ILE A 1 98 ? -28.706 9.012 10.069 1.00 62.81 98 ILE A O 1
ATOM 798 N N . SER A 1 99 ? -29.625 7.628 8.555 1.00 60.19 99 SER A N 1
ATOM 799 C CA . SER A 1 99 ? -30.707 8.522 8.180 1.00 60.19 99 SER A CA 1
ATOM 800 C C . SER A 1 99 ? -31.609 8.662 9.402 1.00 60.19 99 SER A C 1
ATOM 802 O O . SER A 1 99 ? -32.354 7.748 9.744 1.00 60.19 99 SER A O 1
ATOM 804 N N . ARG A 1 100 ? -31.485 9.786 10.122 1.00 70.19 100 ARG A N 1
ATOM 805 C CA . ARG A 1 100 ? -32.329 10.098 11.280 1.00 70.19 100 ARG A CA 1
ATOM 806 C C . ARG A 1 100 ? -33.743 10.324 10.768 1.00 70.19 100 ARG A C 1
ATOM 808 O O . ARG A 1 100 ? -34.097 11.416 10.335 1.00 70.19 100 ARG A O 1
ATOM 815 N N . HIS A 1 101 ? -34.536 9.268 10.739 1.00 78.12 101 HIS A N 1
ATOM 816 C CA . HIS A 1 101 ? -35.951 9.376 10.446 1.00 78.12 101 HIS A CA 1
ATOM 817 C C . HIS A 1 101 ? -36.633 9.978 11.671 1.00 78.12 101 HIS A C 1
ATOM 819 O O . HIS A 1 101 ? -36.347 9.586 12.795 1.00 78.12 101 HIS A O 1
ATOM 825 N N . HIS A 1 102 ? -37.498 10.967 11.480 1.00 85.19 102 HIS A N 1
ATOM 826 C CA . HIS A 1 102 ? -38.242 11.586 12.574 1.00 85.19 102 HIS A CA 1
ATOM 827 C C . HIS A 1 102 ? -39.705 11.163 12.494 1.00 85.19 102 HIS A C 1
ATOM 82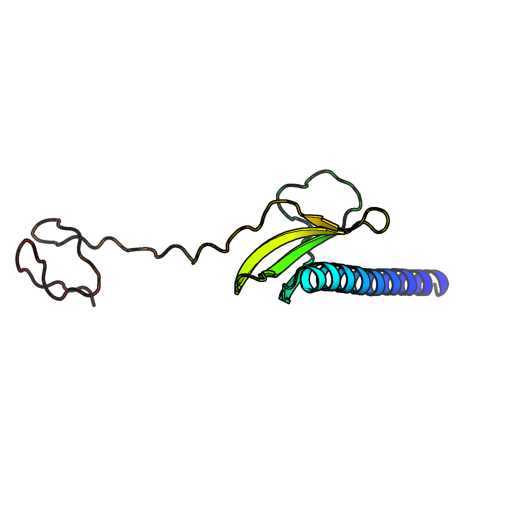9 O O . HIS A 1 102 ? -40.282 11.064 11.411 1.00 85.19 102 HIS A O 1
ATOM 835 N N . CYS A 1 103 ? -40.323 10.901 13.642 1.00 85.25 103 CYS A N 1
ATOM 836 C CA . CYS A 1 103 ? -41.736 10.567 13.708 1.00 85.25 103 CYS A CA 1
ATOM 837 C C . CYS A 1 103 ? -42.582 11.758 13.243 1.00 85.25 103 CYS A C 1
ATOM 839 O O . CYS A 1 103 ? -42.489 12.845 13.809 1.00 85.25 103 CYS A O 1
ATOM 841 N N . SER A 1 104 ? -43.473 11.535 12.275 1.00 83.12 104 SER A N 1
ATOM 842 C CA . SER A 1 104 ? -44.342 12.581 11.717 1.00 83.12 104 SER A CA 1
ATOM 843 C C . SER A 1 104 ? -45.389 13.131 12.691 1.00 83.12 104 SER A C 1
ATOM 845 O O . SER A 1 104 ? -46.032 14.126 12.383 1.00 83.12 104 SER A O 1
ATOM 847 N N . ALA A 1 105 ? -45.602 12.483 13.842 1.00 84.06 105 ALA A N 1
ATOM 848 C CA . ALA A 1 105 ? -46.545 12.953 14.857 1.00 84.06 105 ALA A CA 1
ATOM 849 C C . ALA A 1 105 ? -45.881 13.675 16.030 1.00 84.06 105 ALA A C 1
ATOM 851 O O . ALA A 1 105 ? -46.409 14.684 16.479 1.00 84.06 105 ALA A O 1
ATOM 852 N N . CYS A 1 106 ? -44.755 13.169 16.540 1.00 87.12 106 CYS A N 1
ATOM 853 C CA . CYS A 1 106 ? -44.135 13.709 17.755 1.00 87.12 106 CYS A CA 1
ATOM 854 C C . CYS A 1 106 ? -42.690 14.194 17.572 1.00 87.12 106 CYS A C 1
ATOM 856 O O . CYS A 1 106 ? -42.077 14.634 18.537 1.00 87.12 106 CYS A O 1
ATOM 858 N N . GLY A 1 107 ? -42.111 14.079 16.373 1.00 79.44 107 GLY A N 1
ATOM 859 C CA . GLY A 1 107 ? -40.743 14.528 16.078 1.00 79.44 107 GLY A CA 1
ATOM 860 C C . GLY A 1 107 ? -39.621 13.649 16.649 1.00 79.44 107 GLY A C 1
ATOM 861 O O . GLY A 1 107 ? -38.446 13.916 16.393 1.00 79.44 107 GLY A O 1
ATOM 862 N N . TYR A 1 108 ? -39.958 12.584 17.385 1.00 84.88 108 TYR A N 1
ATOM 863 C CA . TYR A 1 108 ? -38.987 11.658 17.976 1.00 84.88 108 TYR A CA 1
ATOM 864 C C . TYR A 1 108 ? -38.112 10.988 16.906 1.00 84.88 108 TYR A C 1
ATOM 866 O O . TYR A 1 108 ? -38.619 10.618 15.848 1.00 84.88 108 TYR A O 1
ATOM 874 N N . ALA A 1 109 ? -36.817 10.814 17.180 1.00 84.56 109 ALA A N 1
ATOM 875 C CA . ALA A 1 109 ? -35.897 10.134 16.271 1.00 84.56 109 ALA A CA 1
ATOM 876 C C . ALA A 1 109 ? -36.180 8.621 16.253 1.00 84.56 109 ALA A C 1
ATOM 878 O O . ALA A 1 109 ? -36.154 7.956 17.285 1.00 84.56 109 ALA A O 1
ATOM 879 N N . LEU A 1 110 ? -36.473 8.089 15.074 1.00 82.56 110 LEU A N 1
ATOM 880 C CA . LEU A 1 110 ? -36.817 6.699 14.813 1.00 82.56 110 LEU A CA 1
ATOM 881 C C . LEU A 1 110 ? -35.633 5.977 14.177 1.00 82.56 110 LEU A C 1
ATOM 883 O O . LEU A 1 110 ? -34.942 6.538 13.323 1.00 82.56 110 LEU A O 1
ATOM 887 N N . SER A 1 111 ? -35.443 4.718 14.560 1.00 77.75 111 SER A N 1
ATOM 888 C CA . SER A 1 111 ? -34.605 3.793 13.807 1.00 77.75 111 SER A CA 1
ATOM 889 C C . SER A 1 111 ? -35.413 3.111 12.696 1.00 77.75 111 SER A C 1
ATOM 891 O O . SER A 1 111 ? -36.646 3.068 12.741 1.00 77.75 111 SER A O 1
ATOM 893 N N . ALA A 1 112 ? -34.720 2.623 11.665 1.00 75.31 112 ALA A N 1
ATOM 894 C CA . ALA A 1 112 ? -35.349 2.048 10.475 1.00 75.31 112 ALA A CA 1
ATOM 895 C C . ALA A 1 112 ? -36.053 0.709 10.766 1.00 75.31 112 ALA A C 1
ATOM 897 O O . ALA A 1 112 ? -36.985 0.334 10.068 1.00 75.31 112 ALA A O 1
ATOM 898 N N . GLU A 1 113 ? -35.636 -0.001 11.814 1.00 78.62 113 GLU A N 1
ATOM 899 C CA . GLU A 1 113 ? -36.150 -1.323 12.175 1.00 78.62 113 GLU A CA 1
ATOM 900 C C . GLU A 1 113 ? -37.395 -1.311 13.083 1.00 78.62 113 GLU A C 1
ATOM 902 O O . GLU A 1 113 ? -37.984 -2.364 13.347 1.00 78.62 113 GLU A O 1
ATOM 907 N N . TRP A 1 114 ? -37.819 -0.150 13.588 1.00 82.44 114 TRP A N 1
ATOM 908 C CA . TRP A 1 114 ? -38.988 -0.056 14.465 1.00 82.44 114 TRP A CA 1
ATOM 909 C C . TRP A 1 114 ? -40.289 0.027 13.669 1.00 82.44 114 TRP A C 1
ATOM 911 O O . TRP A 1 114 ? -40.380 0.786 12.711 1.00 82.44 114 TRP A O 1
ATOM 921 N N . ARG A 1 115 ? -41.318 -0.720 14.109 1.00 84.81 115 ARG A N 1
ATOM 922 C CA . ARG A 1 115 ? -42.680 -0.732 13.522 1.00 84.81 115 ARG A CA 1
ATOM 923 C C . ARG A 1 115 ? -43.611 0.353 14.082 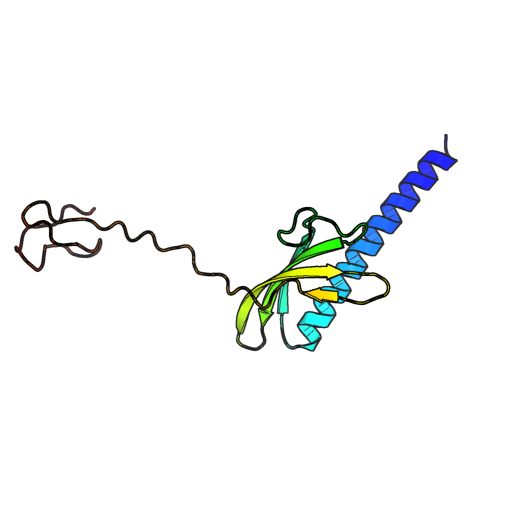1.00 84.81 115 ARG A C 1
ATOM 925 O O . ARG A 1 115 ? -44.641 0.663 13.483 1.00 84.81 115 ARG A O 1
ATOM 932 N N . ALA A 1 116 ? -43.283 0.894 15.253 1.00 87.56 116 ALA A N 1
ATOM 933 C CA . ALA A 1 116 ? -44.047 1.942 15.917 1.00 87.56 116 ALA A CA 1
ATOM 934 C C . ALA A 1 116 ? -43.122 2.848 16.733 1.00 87.56 116 ALA A C 1
ATOM 936 O O . ALA A 1 116 ? -42.096 2.410 17.253 1.00 87.56 116 ALA A O 1
ATOM 937 N N . CYS A 1 117 ? -43.494 4.120 16.855 1.00 88.56 117 CYS A N 1
ATOM 938 C CA . CYS A 1 117 ? -42.755 5.083 17.657 1.00 88.56 117 CYS A CA 1
ATOM 939 C C . CYS A 1 117 ? -42.890 4.752 19.155 1.00 88.56 117 CYS A C 1
ATOM 941 O O . CYS A 1 117 ? -44.018 4.735 19.650 1.00 88.56 117 CYS A O 1
ATOM 943 N N . PRO A 1 118 ? -41.789 4.586 19.913 1.00 87.19 118 PRO A N 1
ATOM 944 C CA . PRO A 1 118 ? -41.863 4.282 21.345 1.00 87.19 118 PRO A CA 1
ATOM 945 C C . PRO A 1 118 ? -42.427 5.443 22.175 1.00 87.19 118 PRO A C 1
ATOM 947 O O . PRO A 1 118 ? -42.943 5.225 23.263 1.00 87.19 118 PRO A O 1
ATOM 950 N N . ASN A 1 119 ? -42.351 6.674 21.660 1.00 88.56 119 ASN A N 1
ATOM 951 C CA . ASN A 1 119 ? -42.824 7.857 22.373 1.00 88.56 119 ASN A CA 1
ATOM 952 C C . ASN A 1 119 ? -44.332 8.116 22.185 1.00 88.56 119 ASN A C 1
ATOM 954 O O . ASN A 1 119 ? -44.996 8.567 23.107 1.00 88.56 119 ASN A O 1
ATOM 958 N N . CYS A 1 120 ? -44.889 7.859 20.994 1.00 89.38 120 CYS A N 1
ATOM 959 C CA . CYS A 1 120 ? -46.293 8.195 20.693 1.00 89.38 120 CYS A CA 1
ATOM 960 C C . CYS A 1 120 ? -47.151 7.030 20.180 1.00 89.38 120 CYS A C 1
ATOM 962 O O . CYS A 1 120 ? -48.331 7.221 19.905 1.00 89.38 120 CYS A O 1
ATOM 964 N N . GLY A 1 121 ? -46.575 5.841 19.989 1.00 86.06 121 GLY A N 1
ATOM 965 C CA . GLY A 1 121 ? -47.286 4.646 19.523 1.00 86.06 121 GLY A CA 1
ATOM 966 C C . GLY A 1 121 ? -47.693 4.652 18.045 1.00 86.06 121 GLY A C 1
ATOM 967 O O . GLY A 1 121 ? -48.214 3.653 17.557 1.00 86.06 121 GLY A O 1
ATOM 968 N N . LYS A 1 122 ? -47.455 5.741 17.301 1.00 87.88 122 LYS A N 1
ATOM 969 C CA . LYS A 1 122 ? -47.817 5.826 15.880 1.00 87.88 122 LYS A CA 1
ATOM 970 C C . LYS A 1 122 ? -46.953 4.889 15.035 1.00 87.88 122 LYS A C 1
ATOM 972 O O . LYS A 1 122 ? -45.737 4.826 15.231 1.00 87.88 122 LYS A O 1
ATOM 977 N N . THR A 1 123 ? -47.575 4.196 14.085 1.00 85.00 123 THR A N 1
ATOM 978 C CA . THR A 1 123 ? -46.884 3.295 13.159 1.00 85.00 123 THR A CA 1
ATOM 979 C C . THR A 1 123 ? -45.923 4.065 12.259 1.00 85.00 123 THR A C 1
ATOM 981 O O . THR A 1 123 ? -46.183 5.193 11.831 1.00 85.00 123 THR A O 1
ATOM 984 N N . THR A 1 124 ? -44.774 3.458 12.002 1.00 78.56 124 THR A N 1
ATOM 985 C CA . THR A 1 124 ? -43.699 4.022 11.190 1.00 78.56 124 THR A CA 1
ATOM 986 C C . THR A 1 124 ? -43.765 3.395 9.799 1.00 78.56 124 THR A C 1
ATOM 988 O O . THR A 1 124 ? -43.536 2.204 9.636 1.00 78.56 124 THR A O 1
ATOM 991 N N . ASN A 1 125 ? -44.095 4.189 8.774 1.00 68.19 125 ASN A N 1
ATOM 992 C CA . ASN A 1 125 ? -44.000 3.766 7.367 1.00 68.19 125 ASN A CA 1
ATOM 993 C C . ASN A 1 125 ? -42.554 3.935 6.869 1.00 68.19 125 ASN A C 1
ATOM 995 O O . ASN A 1 125 ? -42.292 4.691 5.939 1.00 68.19 125 ASN A O 1
ATOM 999 N N . LEU A 1 126 ? -41.610 3.304 7.566 1.00 65.62 126 LEU A N 1
ATOM 1000 C CA . LEU A 1 126 ? -40.206 3.220 7.173 1.00 65.62 126 LEU A CA 1
ATOM 1001 C C . LEU A 1 126 ? -40.035 1.841 6.527 1.00 65.62 126 LEU A C 1
ATOM 1003 O O . LEU A 1 126 ? -39.720 0.873 7.212 1.00 65.62 126 LEU A O 1
ATOM 1007 N N . ALA A 1 127 ? -40.410 1.745 5.252 1.00 53.00 127 ALA A N 1
ATOM 1008 C CA . ALA A 1 127 ? -40.267 0.552 4.420 1.00 53.00 127 ALA A CA 1
ATOM 1009 C C . ALA A 1 127 ? -39.128 0.760 3.420 1.00 53.00 127 ALA A C 1
ATOM 1011 O O . ALA A 1 127 ? -39.037 1.891 2.888 1.00 53.00 127 ALA A O 1
#

Foldseek 3Di:
DVVVVVVVVVVVVVVVVVVVVQVVLVQCVQVVQVKGWDDKAWDPCPPPDPPDPPKTKIWTWIQGNVRFIFTFMWIQDPPPGIDTRDPTDRPDPDPPPQVQDADP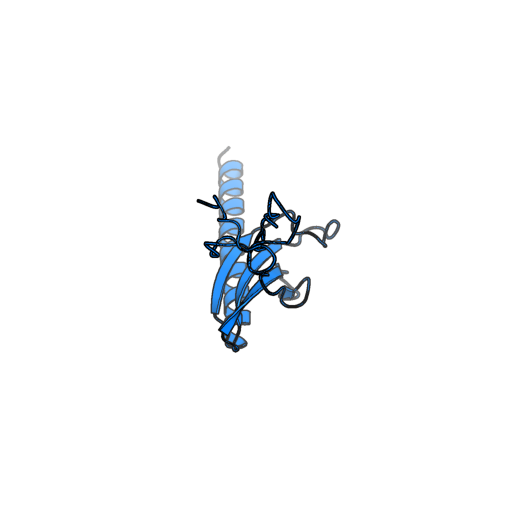PPRHGDGLPDQADPVPRHGDPSD

Radius of gyration: 25.16 Å; chains: 1; bounding box: 67×29×58 Å

pLDDT: mean 78.66, std 12.47, range [44.69, 92.88]

Sequence (127 aa):
MNFIVAAIFVGLAIRIVMHFVDKNRIKDEIESKGGRVVSIAWNPFARGWFFEKNERHYEVTYVDRSGQTVSTTCKTSLFTGIYWAEGPQLEQPPPRIISRHHCSACGYALSAEWRACPNCGKTTNLA